Protein AF-A0A1G6TC82-F1 (afdb_monomer)

Foldseek 3Di:
DDPVQVVVVVVVVVLVVVAPDWDWDFDDDPNHTPDIDTGHDDDDD

InterPro domains:
  IPR018743 Protein of unknown function DUF2292 [PF10055] (10-44)

Secondary structure (DSSP, 8-state):
--HHHHHHHHHHHHHHHT-SSEEEEEEEETTEEEEEEEEE-----

Sequence (45 aa):
MSKENGEKWEEIIKKVDDLQYGTVLITVHDNEIKQVDITEKKRFV

pLDDT: mean 87.82, std 8.97, range [58.75, 95.12]

Mean predicted aligned error: 4.62 Å

Nearest PDB structures (foldseek):
  1mtp-assembly1_B  TM=5.645E-01  e=9.760E+00  Thermobifida fusca
  6ywy-assembly1_M  TM=5.089E-01  e=8.528E+00  Neurospora crassa

Structure (mmCIF, N/CA/C/O backbone):
data_AF-A0A1G6TC82-F1
#
_entry.id   AF-A0A1G6TC82-F1
#
loop_
_atom_site.group_PDB
_atom_site.id
_atom_site.type_symbol
_atom_site.label_atom_id
_atom_site.label_alt_id
_atom_site.label_comp_id
_atom_site.label_asym_id
_atom_site.label_entity_id
_atom_site.label_seq_id
_atom_site.pdbx_PDB_ins_code
_atom_site.Cartn_x
_atom_site.Cartn_y
_atom_site.Cartn_z
_atom_site.occupancy
_atom_site.B_iso_or_equiv
_atom_site.auth_seq_id
_atom_site.auth_comp_id
_atom_site.auth_asym_id
_atom_site.auth_atom_id
_atom_site.pdbx_PDB_model_num
ATOM 1 N N . MET A 1 1 ? 6.126 -11.284 -15.353 1.00 58.75 1 MET A N 1
ATOM 2 C CA . MET A 1 1 ? 6.173 -10.348 -14.210 1.00 58.75 1 MET A CA 1
ATOM 3 C C . MET A 1 1 ? 7.591 -10.385 -13.672 1.00 58.75 1 MET A C 1
ATOM 5 O O . MET A 1 1 ? 8.044 -11.470 -13.328 1.00 58.75 1 MET A O 1
ATOM 9 N N . SER A 1 2 ? 8.324 -9.273 -13.711 1.00 64.56 2 SER A N 1
ATOM 10 C CA . SER A 1 2 ? 9.701 -9.203 -13.195 1.00 64.56 2 SER A CA 1
ATOM 11 C C . SER A 1 2 ? 9.731 -9.545 -11.702 1.00 64.56 2 SER A C 1
ATOM 13 O O . SER A 1 2 ? 8.769 -9.248 -10.994 1.00 64.56 2 SER A O 1
ATOM 15 N N . LYS A 1 3 ? 10.818 -10.161 -11.219 1.00 66.00 3 LYS A N 1
ATOM 16 C CA . LYS A 1 3 ? 10.949 -10.615 -9.821 1.00 66.00 3 LYS A CA 1
ATOM 17 C C . LYS A 1 3 ? 10.724 -9.475 -8.811 1.00 66.00 3 LYS A C 1
ATOM 19 O O . LYS A 1 3 ? 10.000 -9.664 -7.843 1.00 66.00 3 LYS A O 1
ATOM 24 N N . GLU A 1 4 ? 11.218 -8.273 -9.118 1.00 68.25 4 GLU A N 1
ATOM 25 C CA . GLU A 1 4 ? 11.007 -7.053 -8.317 1.00 68.25 4 GLU A CA 1
ATOM 26 C C . GLU A 1 4 ? 9.537 -6.626 -8.198 1.00 68.25 4 GLU A C 1
ATOM 28 O O . GLU A 1 4 ? 9.122 -6.111 -7.164 1.00 68.25 4 GLU A O 1
ATOM 33 N N . ASN A 1 5 ? 8.711 -6.849 -9.227 1.00 73.56 5 ASN A N 1
ATOM 34 C CA . ASN A 1 5 ? 7.284 -6.537 -9.129 1.00 73.56 5 ASN A CA 1
ATOM 35 C C . ASN A 1 5 ? 6.568 -7.518 -8.190 1.00 73.56 5 ASN A C 1
ATOM 37 O O . ASN A 1 5 ? 5.587 -7.134 -7.565 1.00 73.56 5 ASN A O 1
ATOM 41 N N . GLY A 1 6 ? 7.049 -8.762 -8.077 1.00 82.25 6 GLY A N 1
ATOM 42 C CA . GLY A 1 6 ? 6.501 -9.747 -7.141 1.00 82.25 6 GLY A CA 1
ATOM 43 C C . GLY A 1 6 ? 6.678 -9.319 -5.685 1.00 82.25 6 GLY A C 1
ATOM 44 O O . GLY A 1 6 ? 5.706 -9.297 -4.937 1.00 82.25 6 GLY A O 1
ATOM 45 N N . GLU A 1 7 ? 7.885 -8.886 -5.317 1.00 87.19 7 GLU A N 1
ATOM 46 C CA . GLU A 1 7 ? 8.195 -8.421 -3.956 1.00 87.19 7 GLU A CA 1
ATOM 47 C C . GLU A 1 7 ? 7.370 -7.179 -3.574 1.00 87.19 7 GLU A C 1
ATOM 49 O O . GLU A 1 7 ? 6.801 -7.121 -2.484 1.00 87.19 7 GLU A O 1
ATOM 54 N N . LYS A 1 8 ? 7.204 -6.229 -4.507 1.00 88.31 8 LYS A N 1
ATOM 55 C CA . LYS A 1 8 ? 6.344 -5.047 -4.306 1.00 88.31 8 LYS A CA 1
ATOM 56 C C . LYS A 1 8 ? 4.880 -5.425 -4.081 1.00 88.31 8 LYS A C 1
ATOM 58 O O . LYS A 1 8 ? 4.214 -4.830 -3.239 1.00 88.31 8 LYS A O 1
ATOM 63 N N . TRP A 1 9 ? 4.367 -6.411 -4.816 1.00 90.69 9 TRP A N 1
ATOM 64 C CA . TRP A 1 9 ? 2.995 -6.888 -4.629 1.00 90.69 9 TRP A CA 1
ATOM 65 C C . TRP A 1 9 ? 2.792 -7.567 -3.276 1.00 90.69 9 TRP A C 1
ATOM 67 O O . TRP A 1 9 ? 1.777 -7.317 -2.630 1.00 90.69 9 TR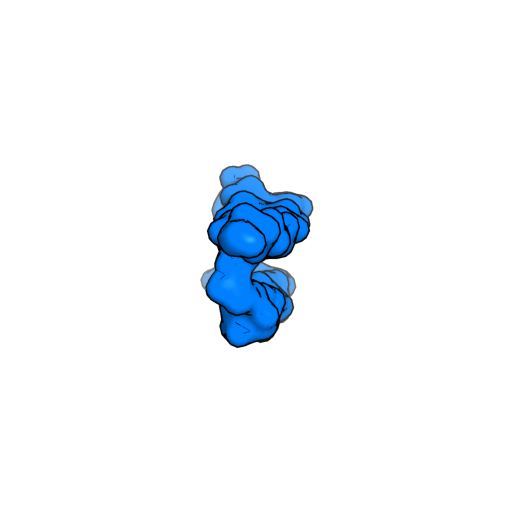P A O 1
ATOM 77 N N . GLU A 1 10 ? 3.746 -8.379 -2.821 1.00 92.56 10 GLU A N 1
ATOM 78 C CA . GLU A 1 10 ? 3.671 -9.000 -1.494 1.00 92.56 10 GLU A CA 1
ATOM 79 C C . GLU A 1 10 ? 3.643 -7.960 -0.369 1.00 92.56 10 GLU A C 1
ATOM 81 O O . GLU A 1 10 ? 2.898 -8.119 0.600 1.00 92.56 10 GLU A O 1
ATOM 86 N N . GLU A 1 11 ? 4.418 -6.880 -0.495 1.00 90.31 11 GLU A N 1
ATOM 87 C CA . GLU A 1 11 ? 4.397 -5.782 0.473 1.00 90.31 11 GLU A CA 1
ATOM 88 C C . GLU A 1 11 ? 3.042 -5.061 0.489 1.00 90.31 11 GLU A C 1
ATOM 90 O O . GLU A 1 11 ? 2.478 -4.834 1.561 1.00 90.31 11 GLU A O 1
ATOM 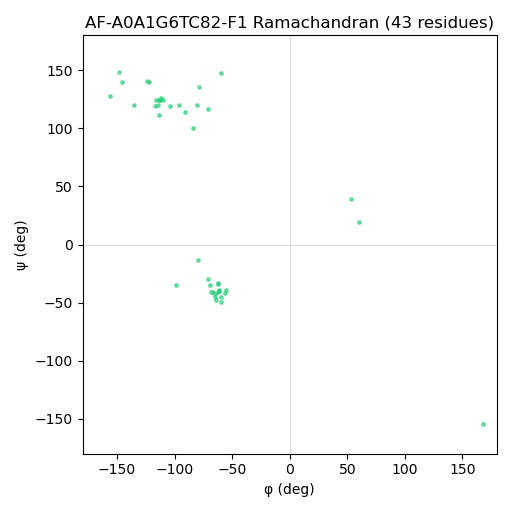95 N N . ILE A 1 12 ? 2.485 -4.759 -0.688 1.00 92.44 12 ILE A N 1
ATOM 96 C CA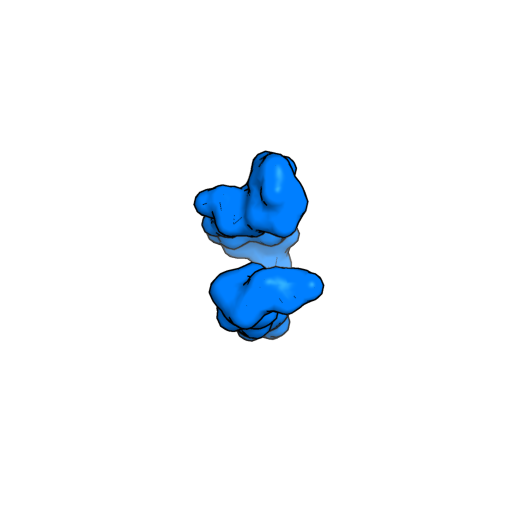 . ILE A 1 12 ? 1.165 -4.125 -0.815 1.00 92.44 12 ILE A CA 1
ATOM 97 C C . ILE A 1 12 ? 0.084 -4.993 -0.169 1.00 92.44 12 ILE A C 1
ATOM 99 O O . ILE A 1 12 ? -0.735 -4.472 0.584 1.00 92.44 12 ILE A O 1
ATOM 103 N N . ILE A 1 13 ? 0.091 -6.305 -0.428 1.00 94.12 13 ILE A N 1
ATOM 104 C CA . ILE A 1 13 ? -0.894 -7.239 0.138 1.00 94.12 13 ILE A CA 1
ATOM 105 C C . ILE A 1 13 ? -0.824 -7.225 1.666 1.00 94.12 13 ILE A C 1
ATOM 107 O O . ILE A 1 13 ? -1.844 -7.001 2.309 1.00 94.12 13 ILE A O 1
ATOM 111 N N . LYS A 1 14 ? 0.377 -7.345 2.249 1.00 93.50 14 LYS A N 1
ATOM 112 C CA . LYS A 1 14 ? 0.554 -7.288 3.712 1.00 93.50 14 LYS A CA 1
ATOM 113 C C . LYS A 1 14 ? 0.000 -5.994 4.311 1.00 93.50 14 LYS A C 1
ATOM 115 O O . LYS A 1 14 ? -0.653 -6.020 5.344 1.00 93.50 14 LYS A O 1
ATOM 120 N N . LYS A 1 15 ? 0.235 -4.856 3.653 1.00 90.12 15 LYS A N 1
ATOM 121 C CA . LYS A 1 15 ? -0.266 -3.555 4.119 1.00 90.12 15 LYS A CA 1
ATOM 122 C C . LYS A 1 15 ? -1.782 -3.419 4.010 1.00 90.12 15 LYS A C 1
ATOM 124 O O . LYS A 1 15 ? -2.378 -2.753 4.849 1.00 90.12 15 LYS A O 1
ATOM 129 N N . VAL A 1 16 ? -2.391 -4.007 2.983 1.00 93.88 16 VAL A N 1
ATOM 130 C CA . VAL A 1 16 ? -3.851 -4.048 2.832 1.00 93.88 16 VAL A CA 1
ATOM 131 C C . VAL A 1 16 ? -4.476 -4.933 3.909 1.00 93.88 16 VAL A C 1
ATOM 133 O O . VAL A 1 16 ? -5.489 -4.536 4.477 1.00 93.88 16 VAL A O 1
ATOM 136 N N . ASP A 1 17 ? -3.863 -6.075 4.225 1.00 94.06 17 ASP A N 1
ATOM 137 C CA . ASP A 1 17 ? -4.356 -6.993 5.260 1.00 94.06 17 ASP A CA 1
ATOM 138 C C . ASP A 1 17 ? -4.382 -6.340 6.656 1.00 94.06 17 ASP A C 1
ATOM 140 O O . ASP A 1 17 ? -5.305 -6.580 7.436 1.00 94.06 17 ASP A O 1
ATOM 144 N N . ASP A 1 18 ? -3.421 -5.458 6.950 1.00 90.00 18 ASP A N 1
ATOM 145 C CA . ASP A 1 18 ? -3.356 -4.708 8.213 1.00 90.00 18 ASP A CA 1
ATOM 146 C C . ASP A 1 18 ? -4.303 -3.483 8.254 1.00 90.00 18 ASP A C 1
ATOM 148 O O . ASP A 1 18 ? -4.546 -2.901 9.318 1.00 90.00 18 ASP A O 1
ATOM 152 N N . LEU A 1 19 ? -4.860 -3.063 7.111 1.00 91.12 19 LEU A N 1
ATOM 153 C CA . LEU A 1 19 ? -5.625 -1.823 6.983 1.00 91.12 19 LEU A CA 1
ATOM 154 C C . LEU A 1 19 ? -7.096 -2.008 7.389 1.00 91.12 19 LEU A C 1
ATOM 156 O O . LEU A 1 19 ? -7.936 -2.419 6.592 1.00 91.12 19 LEU A O 1
ATOM 1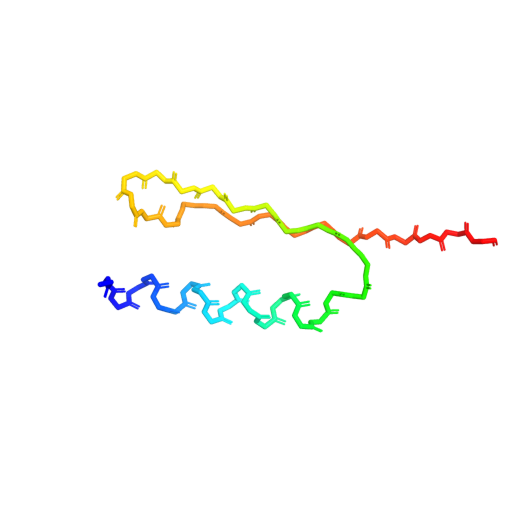60 N N . GLN A 1 20 ? -7.45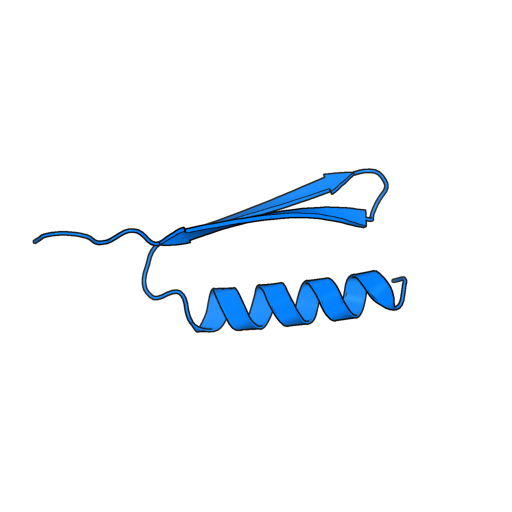2 -1.598 8.608 1.00 88.94 20 GLN A N 1
ATOM 161 C CA . GLN A 1 20 ? -8.841 -1.693 9.090 1.00 88.94 20 GLN A CA 1
ATOM 162 C C . GLN A 1 20 ? -9.833 -0.807 8.316 1.00 88.94 20 GLN A C 1
ATOM 164 O O . GLN A 1 20 ? -10.957 -1.219 8.033 1.00 88.94 20 GLN A O 1
ATOM 169 N N . TYR A 1 21 ? -9.449 0.433 8.006 1.00 90.75 21 TYR A N 1
ATOM 170 C CA . TYR A 1 21 ? -10.248 1.354 7.197 1.00 90.75 21 TYR A CA 1
ATOM 171 C C . TYR A 1 21 ? -9.338 2.398 6.558 1.00 90.75 21 TYR A C 1
ATOM 173 O O . TYR A 1 21 ? -8.558 3.066 7.240 1.00 90.75 21 TYR A O 1
ATOM 181 N N . GLY A 1 22 ? -9.434 2.567 5.242 1.00 91.88 22 GLY A N 1
ATOM 182 C CA . GLY A 1 22 ? -8.526 3.455 4.536 1.00 91.88 22 GLY A CA 1
ATOM 183 C C . GLY A 1 22 ? -8.567 3.316 3.024 1.00 91.88 22 GLY A C 1
ATOM 184 O O . GLY A 1 22 ? -9.584 2.952 2.434 1.00 91.88 22 GLY A O 1
ATOM 185 N N . THR A 1 23 ? -7.462 3.673 2.383 1.00 94.50 23 THR A N 1
ATOM 186 C CA . THR A 1 23 ? -7.286 3.599 0.932 1.00 94.50 23 THR A CA 1
ATOM 187 C C . THR A 1 23 ? -5.841 3.248 0.614 1.00 94.50 23 THR A C 1
ATOM 189 O O . THR A 1 23 ? -4.930 3.784 1.241 1.00 94.50 23 THR A O 1
ATOM 192 N N . VAL A 1 24 ? -5.643 2.386 -0.380 1.00 94.75 24 VAL A N 1
ATOM 193 C CA . VAL A 1 24 ? -4.338 2.137 -0.995 1.00 94.75 24 VAL A CA 1
ATOM 194 C C . VAL A 1 24 ? -4.394 2.643 -2.430 1.00 94.75 24 VAL A C 1
ATOM 196 O O . VAL A 1 24 ? -5.284 2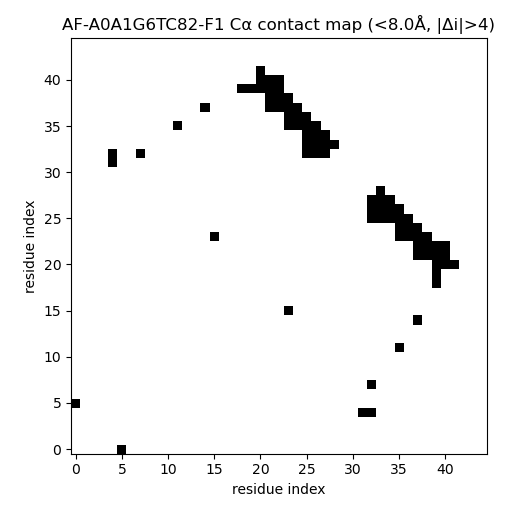.254 -3.186 1.00 94.75 24 VAL A O 1
ATOM 199 N N . LEU A 1 25 ? -3.476 3.534 -2.790 1.00 95.12 25 LEU A N 1
ATOM 200 C CA . LEU A 1 25 ? -3.312 4.072 -4.135 1.00 95.12 25 LEU A CA 1
ATOM 201 C C . LEU A 1 25 ? -2.010 3.528 -4.722 1.00 95.12 25 LEU A C 1
ATOM 203 O O . LEU A 1 25 ? -0.948 3.682 -4.127 1.00 95.12 25 LEU A O 1
ATOM 207 N N . ILE A 1 26 ? -2.099 2.892 -5.887 1.00 94.75 26 ILE A N 1
ATOM 208 C CA . ILE A 1 26 ? -0.950 2.308 -6.582 1.00 94.75 26 ILE A CA 1
ATOM 209 C C . ILE A 1 26 ? -0.775 3.045 -7.903 1.00 94.75 26 ILE A C 1
ATOM 211 O O . ILE A 1 26 ? -1.688 3.069 -8.729 1.00 94.75 26 ILE A O 1
ATOM 215 N N . THR A 1 27 ? 0.414 3.599 -8.120 1.00 95.00 27 THR A N 1
ATOM 216 C CA . THR A 1 27 ? 0.771 4.268 -9.374 1.00 95.00 27 THR A CA 1
ATOM 217 C C . THR A 1 27 ? 1.673 3.357 -10.195 1.00 95.00 27 THR A C 1
ATOM 219 O O . THR A 1 27 ? 2.775 2.989 -9.769 1.00 95.00 27 THR A O 1
ATOM 222 N N . VAL A 1 28 ? 1.197 3.003 -11.389 1.00 93.00 28 VAL A N 1
ATOM 223 C CA . VAL A 1 28 ? 1.874 2.097 -12.324 1.00 93.00 28 VAL A CA 1
ATOM 224 C C . VAL A 1 28 ? 2.218 2.848 -13.599 1.00 93.00 28 VAL A C 1
ATOM 226 O O . VAL A 1 28 ? 1.324 3.328 -14.293 1.00 93.00 28 VAL A O 1
ATOM 229 N N . HIS A 1 29 ? 3.505 2.928 -13.917 1.00 93.19 29 HIS A N 1
ATOM 230 C CA . HIS A 1 29 ? 4.012 3.465 -15.180 1.00 93.19 29 HIS A CA 1
ATOM 231 C C . HIS A 1 29 ? 4.888 2.393 -15.831 1.00 93.19 29 HIS A C 1
ATOM 233 O O . HIS A 1 29 ? 5.619 1.693 -15.131 1.00 93.19 29 HIS A O 1
ATOM 239 N N . ASP A 1 30 ? 4.809 2.250 -17.155 1.00 91.50 30 ASP A N 1
ATOM 240 C CA . ASP A 1 30 ? 5.618 1.292 -17.925 1.00 91.50 30 ASP A CA 1
ATOM 241 C C . ASP A 1 30 ? 5.533 -0.160 -17.407 1.00 91.50 30 ASP A C 1
ATOM 243 O O . ASP A 1 30 ? 6.517 -0.892 -17.379 1.00 91.50 30 ASP A O 1
ATOM 247 N N . ASN A 1 31 ? 4.336 -0.589 -16.982 1.00 87.00 31 ASN A N 1
ATOM 248 C CA . ASN A 1 31 ? 4.072 -1.905 -16.374 1.00 87.00 31 ASN A CA 1
ATOM 249 C C . ASN A 1 31 ? 4.855 -2.187 -15.074 1.00 87.00 31 ASN A C 1
ATOM 251 O O . ASN A 1 31 ? 4.969 -3.340 -14.646 1.00 87.00 31 ASN A O 1
ATOM 255 N N . GLU A 1 32 ? 5.359 -1.145 -14.414 1.00 88.50 32 GLU A N 1
ATOM 256 C CA . GLU A 1 32 ? 6.054 -1.233 -13.135 1.00 88.50 32 GLU A CA 1
ATOM 257 C C . GLU A 1 32 ? 5.376 -0.382 -12.069 1.00 88.50 32 GLU A C 1
ATOM 259 O O . GLU A 1 32 ? 4.963 0.757 -12.302 1.00 88.50 32 GLU A O 1
ATOM 264 N N . ILE A 1 33 ? 5.311 -0.925 -10.856 1.00 90.94 33 ILE A N 1
ATOM 265 C CA . ILE A 1 33 ? 4.861 -0.167 -9.692 1.00 90.94 33 ILE A CA 1
ATOM 266 C C . ILE A 1 33 ? 5.952 0.846 -9.349 1.00 90.94 33 ILE A C 1
ATOM 268 O O . ILE A 1 33 ? 7.078 0.468 -8.992 1.00 90.94 33 ILE A O 1
ATOM 272 N N . LYS A 1 34 ? 5.607 2.129 -9.463 1.00 92.69 34 LYS A N 1
ATOM 273 C CA . LYS A 1 34 ? 6.498 3.248 -9.137 1.00 92.69 34 LYS A CA 1
ATOM 274 C C . LY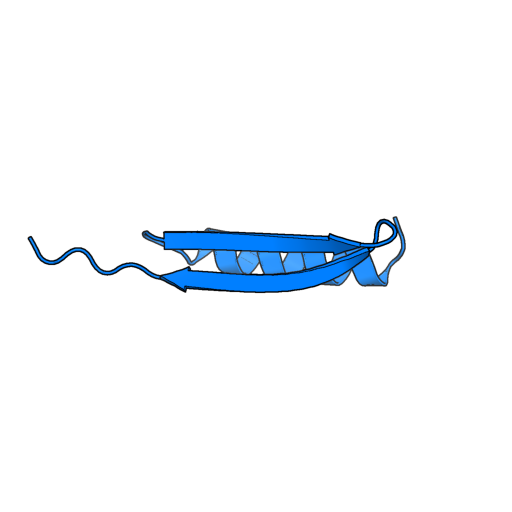S A 1 34 ? 6.226 3.806 -7.748 1.00 92.69 34 LYS A C 1
ATOM 276 O O . LYS A 1 34 ? 7.171 4.205 -7.078 1.00 92.69 34 LYS A O 1
ATOM 281 N N . GLN A 1 35 ? 4.967 3.810 -7.315 1.00 92.00 35 GLN A N 1
ATOM 282 C CA . GLN A 1 35 ? 4.572 4.377 -6.028 1.00 92.00 35 GLN A CA 1
ATOM 283 C C . GLN A 1 35 ? 3.382 3.629 -5.430 1.00 92.00 35 GLN A C 1
ATOM 285 O O . GLN A 1 35 ? 2.521 3.124 -6.155 1.00 92.00 35 GLN A O 1
ATOM 290 N N . VAL A 1 36 ? 3.358 3.587 -4.099 1.00 93.75 36 VAL A N 1
ATOM 291 C CA . VAL A 1 36 ? 2.265 3.064 -3.284 1.00 93.75 36 VAL A CA 1
ATOM 292 C C . VAL A 1 36 ? 2.026 4.052 -2.146 1.00 93.75 36 VAL A C 1
ATOM 294 O O . VAL A 1 36 ? 2.924 4.281 -1.340 1.00 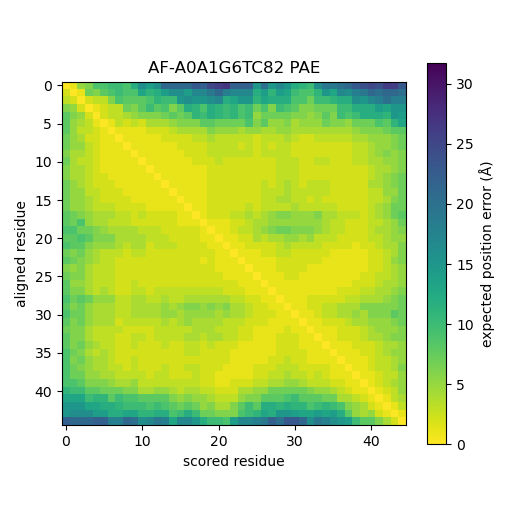93.75 36 VAL A O 1
ATOM 297 N N . ASP A 1 37 ? 0.818 4.602 -2.063 1.00 94.62 37 ASP A N 1
ATOM 298 C CA . ASP A 1 37 ? 0.377 5.432 -0.943 1.00 94.62 37 ASP A CA 1
ATOM 299 C C . ASP A 1 37 ? -0.706 4.697 -0.159 1.00 94.62 37 ASP A C 1
ATOM 301 O O . ASP A 1 37 ? -1.728 4.291 -0.713 1.00 94.62 37 ASP A O 1
ATOM 305 N N . ILE A 1 38 ? -0.505 4.551 1.148 1.00 92.50 38 ILE A N 1
ATOM 306 C CA . ILE A 1 38 ? -1.474 3.927 2.051 1.00 92.50 38 ILE A CA 1
ATOM 307 C C . ILE A 1 38 ? -1.962 4.995 3.019 1.00 92.50 38 ILE A C 1
ATOM 309 O O . ILE A 1 38 ? -1.182 5.589 3.760 1.00 92.50 38 ILE A O 1
ATOM 313 N N . THR A 1 39 ? -3.265 5.252 2.999 1.00 94.00 39 THR A N 1
ATOM 314 C CA . THR A 1 39 ? -3.920 6.211 3.888 1.00 94.00 39 THR A CA 1
ATOM 315 C C . THR A 1 39 ? -4.854 5.468 4.826 1.00 94.00 39 THR A C 1
ATOM 317 O O . THR A 1 39 ? -5.900 4.976 4.400 1.00 94.00 39 THR A O 1
ATOM 320 N N . GLU A 1 40 ? -4.519 5.440 6.112 1.00 92.75 40 GLU A N 1
ATOM 321 C CA . GLU A 1 40 ? -5.433 4.993 7.162 1.00 92.75 40 GLU A CA 1
ATOM 322 C C . GLU A 1 40 ? -6.420 6.106 7.503 1.00 92.75 40 GLU A C 1
ATOM 324 O O . GLU A 1 40 ? -6.052 7.272 7.670 1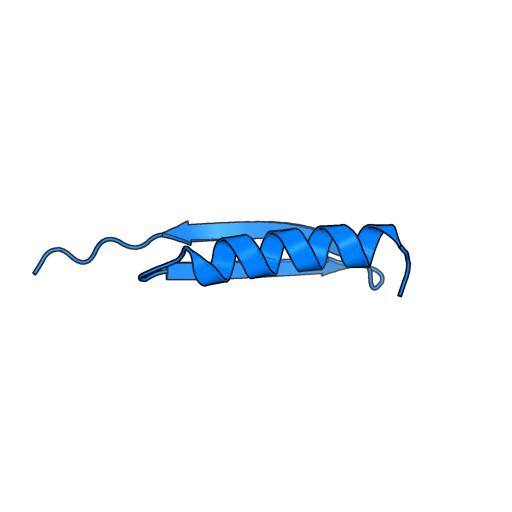.00 92.75 40 GLU A O 1
ATOM 329 N N . LYS A 1 41 ? -7.696 5.754 7.634 1.00 89.75 41 LYS A N 1
ATOM 330 C CA . LYS A 1 41 ? -8.738 6.685 8.054 1.00 89.75 41 LYS A CA 1
ATOM 331 C C . LYS A 1 41 ? -9.239 6.244 9.419 1.00 89.75 41 LYS A C 1
ATOM 333 O O . LYS A 1 41 ? -9.705 5.126 9.593 1.00 89.75 41 LYS A O 1
ATOM 338 N N . LYS A 1 42 ? -9.194 7.146 10.396 1.00 85.56 42 LYS A N 1
ATOM 339 C CA . LYS A 1 42 ? -9.863 6.941 11.683 1.00 85.56 42 LYS A CA 1
ATOM 340 C C . LYS A 1 42 ? -11.214 7.625 11.625 1.00 85.56 42 LYS A C 1
ATOM 342 O O . LYS A 1 42 ? -11.294 8.830 11.390 1.00 85.56 42 LYS A O 1
ATOM 347 N N . ARG A 1 43 ? -12.282 6.850 11.796 1.00 79.75 43 ARG A N 1
ATOM 348 C CA . ARG A 1 43 ? -13.626 7.402 11.934 1.00 79.75 43 ARG A CA 1
ATOM 349 C C . ARG A 1 43 ? -13.878 7.631 13.416 1.00 79.75 43 ARG A C 1
ATOM 351 O O . ARG A 1 43 ? -13.917 6.677 14.183 1.00 79.75 43 ARG A O 1
ATOM 358 N N . PHE A 1 44 ? -14.010 8.890 13.805 1.00 80.06 44 PHE A N 1
ATOM 359 C CA . PHE A 1 44 ? -14.545 9.239 15.113 1.00 80.06 44 PHE A CA 1
ATOM 360 C C . PHE A 1 44 ? -16.072 9.150 15.002 1.00 80.06 44 PHE A C 1
ATOM 362 O O . PHE A 1 44 ? -16.654 9.775 14.111 1.00 80.06 44 PHE A O 1
ATOM 369 N N . VAL A 1 45 ? -16.675 8.279 15.812 1.00 73.00 45 VAL A N 1
ATOM 370 C CA . VAL A 1 45 ? -18.130 8.105 15.964 1.00 73.00 45 VAL A CA 1
ATOM 371 C C . VAL A 1 45 ? -18.626 8.875 17.172 1.00 73.00 45 VAL A C 1
ATOM 373 O O . VAL A 1 45 ? -17.860 8.956 18.157 1.00 73.00 45 VAL A O 1
#

Solvent-accessible surface area (backbone atoms only — not comparable to full-atom values): 2980 Å² total; per-residue (Å²): 131,60,72,72,56,52,58,53,49,55,51,50,50,56,53,54,74,71,53,89,42,66,51,78,48,76,43,69,56,95,94,35,80,77,47,77,50,76,46,81,52,85,82,87,129

Organism: NCBI:txid361279

Radius of gyration: 12.51 Å; Cα contacts (8 Å, |Δi|>4): 40; chains: 1; bounding box: 29×20×34 Å